Protein AF-A0A382FEP1-F1 (afdb_monomer_lite)

Sequence (118 aa):
MLILAPLVIFLLCAACWGFADSRIVPAGLTVNSPADVLFLSSTSVVFICTLSVVLLGFDAVSRRRLTGELAMDLSQPMPRTDYACSQLIGVWMAAMIPTTIGILGGTFLIHQQMGEWP

Organism: NCBI:txid408172

Foldseek 3Di:
DVPLLVVLLVQLQCLLLQLLDPVNNPPPDDDDDSVSSVVSSVVVLVVSLVVQLVVLVCCLPVVCVVVVVVVVVVVDPDPPVVVVVCSNVVSNCVSVVSSVNSVVSSQVSSCVRPVDGD

Radius of gyration: 18.73 Å; chains: 1; bounding box: 44×22×48 Å

Structure (mmCIF, N/CA/C/O backbone):
data_AF-A0A382FEP1-F1
#
_entry.id   AF-A0A382FEP1-F1
#
loop_
_atom_site.group_PDB
_atom_site.id
_atom_site.type_symbol
_atom_site.label_atom_id
_atom_site.label_alt_id
_atom_site.label_comp_id
_atom_site.label_asym_id
_atom_site.label_entity_id
_atom_site.label_seq_id
_atom_site.pdbx_PDB_ins_code
_atom_site.Cartn_x
_atom_site.Cartn_y
_atom_site.Cartn_z
_atom_site.occupancy
_atom_site.B_iso_or_equiv
_atom_site.auth_seq_id
_atom_site.auth_comp_id
_atom_site.auth_asym_id
_atom_site.auth_atom_id
_atom_site.pdbx_PDB_model_num
ATOM 1 N N . MET A 1 1 ? -11.374 6.509 2.444 1.00 60.09 1 MET A N 1
ATOM 2 C CA . MET A 1 1 ? -10.812 5.259 1.866 1.00 60.09 1 MET A CA 1
ATOM 3 C C . MET A 1 1 ? -10.947 5.172 0.346 1.00 60.09 1 MET A C 1
ATOM 5 O O . MET A 1 1 ? -9.967 4.815 -0.290 1.00 60.09 1 MET A O 1
ATOM 9 N N . LEU A 1 2 ? -12.092 5.557 -0.241 1.00 65.69 2 LEU A N 1
ATOM 10 C CA . LEU A 1 2 ? -12.356 5.488 -1.694 1.00 65.69 2 LEU A CA 1
ATOM 11 C C . LEU A 1 2 ? -11.312 6.204 -2.582 1.00 65.69 2 LEU A C 1
ATOM 13 O O . LEU A 1 2 ? -11.086 5.779 -3.705 1.00 65.69 2 LEU A O 1
ATOM 17 N N . ILE A 1 3 ? -10.651 7.250 -2.069 1.00 80.88 3 ILE A N 1
ATOM 18 C CA . ILE A 1 3 ? -9.656 8.042 -2.820 1.00 80.88 3 ILE A CA 1
ATOM 19 C C . ILE A 1 3 ? -8.213 7.571 -2.566 1.00 80.88 3 ILE A C 1
ATOM 21 O O . ILE A 1 3 ? -7.371 7.670 -3.452 1.00 80.88 3 ILE A O 1
ATOM 25 N N . LEU A 1 4 ? -7.909 7.029 -1.379 1.00 86.31 4 LEU A N 1
ATOM 26 C CA . LEU A 1 4 ? -6.530 6.676 -1.016 1.00 86.31 4 LEU A CA 1
ATOM 27 C C . LEU A 1 4 ? -6.024 5.479 -1.832 1.00 86.31 4 LEU A C 1
ATOM 29 O O . LEU A 1 4 ? -4.919 5.520 -2.352 1.00 86.31 4 LEU A O 1
ATOM 33 N N . ALA A 1 5 ? -6.848 4.440 -1.989 1.00 87.69 5 ALA A N 1
ATOM 34 C CA . ALA A 1 5 ? -6.485 3.244 -2.748 1.00 87.69 5 ALA A CA 1
ATOM 35 C C . ALA A 1 5 ? -6.094 3.535 -4.215 1.00 87.69 5 ALA A C 1
ATOM 37 O O . ALA A 1 5 ? -4.993 3.143 -4.605 1.00 87.69 5 ALA A O 1
ATOM 38 N N . PRO A 1 6 ? -6.908 4.246 -5.028 1.00 91.31 6 PRO A N 1
ATOM 39 C CA . PRO A 1 6 ? -6.517 4.571 -6.399 1.00 91.31 6 PRO A CA 1
ATOM 40 C C . PRO A 1 6 ? -5.311 5.514 -6.455 1.00 91.31 6 PRO A C 1
ATOM 42 O O . PRO A 1 6 ? -4.501 5.395 -7.368 1.00 91.31 6 PRO A O 1
ATOM 45 N N . LEU A 1 7 ? -5.147 6.407 -5.472 1.00 92.00 7 LEU A N 1
ATOM 46 C CA . LEU A 1 7 ? -3.990 7.298 -5.400 1.00 92.00 7 LEU A CA 1
ATOM 47 C C . LEU A 1 7 ? -2.692 6.532 -5.121 1.00 92.00 7 LEU A C 1
ATOM 49 O O . LEU A 1 7 ? -1.693 6.790 -5.783 1.00 92.00 7 LEU A O 1
ATOM 53 N N . VAL A 1 8 ? -2.709 5.567 -4.196 1.00 92.38 8 VAL A N 1
ATOM 54 C CA . VAL A 1 8 ? -1.557 4.693 -3.915 1.00 92.38 8 VAL A CA 1
ATOM 55 C C . VAL A 1 8 ? -1.170 3.914 -5.166 1.00 92.38 8 VAL A C 1
ATOM 57 O O . VAL A 1 8 ? -0.011 3.947 -5.566 1.00 92.38 8 VAL A O 1
ATOM 60 N N . ILE A 1 9 ? -2.140 3.272 -5.822 1.00 93.50 9 ILE A N 1
ATOM 61 C CA . ILE A 1 9 ? -1.891 2.505 -7.050 1.00 93.50 9 ILE A CA 1
ATOM 62 C C . ILE A 1 9 ? -1.289 3.410 -8.128 1.00 93.50 9 ILE A C 1
ATOM 64 O O . ILE A 1 9 ? -0.256 3.077 -8.703 1.00 93.50 9 ILE A O 1
ATOM 68 N N . PHE A 1 10 ? -1.897 4.574 -8.369 1.00 93.88 10 PHE A N 1
ATOM 69 C CA . PHE A 1 10 ? -1.412 5.530 -9.358 1.00 93.88 10 PHE A CA 1
ATOM 70 C C . PHE A 1 10 ? 0.025 5.974 -9.072 1.00 93.88 10 PHE A C 1
ATOM 72 O O . PHE A 1 10 ? 0.857 5.958 -9.974 1.00 93.88 10 PHE A O 1
ATOM 79 N N . LEU A 1 11 ? 0.333 6.337 -7.825 1.00 93.06 11 LEU A N 1
ATOM 80 C CA . LEU A 1 11 ? 1.636 6.891 -7.467 1.00 93.06 11 LEU A CA 1
ATOM 81 C C . LEU A 1 11 ? 2.745 5.830 -7.524 1.00 93.06 11 LEU A C 1
ATOM 83 O O . LEU A 1 11 ? 3.855 6.136 -7.953 1.00 93.06 11 LEU A O 1
ATOM 87 N N . LEU A 1 12 ? 2.432 4.578 -7.175 1.00 93.38 12 LEU A N 1
ATOM 88 C CA . LEU A 1 12 ? 3.355 3.449 -7.323 1.00 93.38 12 LEU A CA 1
ATOM 89 C C . LEU A 1 12 ? 3.624 3.116 -8.791 1.00 93.38 12 LEU A C 1
ATOM 91 O O . LEU A 1 12 ? 4.783 2.989 -9.185 1.00 93.38 12 LEU A O 1
ATOM 95 N N . CYS A 1 13 ? 2.577 3.039 -9.613 1.00 92.94 13 CYS A N 1
ATOM 96 C CA . CYS A 1 13 ? 2.720 2.815 -11.048 1.00 92.94 13 CYS A CA 1
ATOM 97 C C . CYS A 1 13 ? 3.508 3.948 -11.722 1.00 92.94 13 CYS A C 1
ATOM 99 O O . CYS A 1 13 ? 4.396 3.682 -12.527 1.00 92.94 13 CYS A O 1
ATOM 101 N N . ALA A 1 14 ? 3.226 5.203 -11.362 1.00 90.94 14 ALA A N 1
ATOM 102 C CA . ALA A 1 14 ? 3.932 6.367 -11.885 1.00 90.94 14 ALA A CA 1
ATOM 103 C C . ALA A 1 14 ? 5.415 6.376 -11.485 1.00 90.94 14 ALA A C 1
ATOM 105 O O . ALA A 1 14 ? 6.260 6.695 -12.318 1.00 90.94 14 ALA A O 1
ATOM 106 N N . ALA A 1 15 ? 5.743 5.989 -10.247 1.00 90.06 15 ALA A N 1
ATOM 107 C CA . ALA A 1 15 ? 7.130 5.856 -9.805 1.00 90.06 15 ALA A CA 1
ATOM 108 C C . ALA A 1 15 ? 7.875 4.776 -10.607 1.00 90.06 15 ALA A C 1
ATOM 110 O O . ALA A 1 15 ? 8.943 5.048 -11.148 1.00 90.06 15 ALA A O 1
ATOM 111 N N . CYS A 1 16 ? 7.282 3.587 -10.755 1.00 90.06 16 CYS A N 1
ATOM 112 C CA . CYS A 1 16 ? 7.891 2.484 -11.505 1.00 90.06 16 CYS A CA 1
ATOM 113 C C . CYS A 1 16 ? 8.103 2.844 -12.985 1.00 90.06 16 CYS A C 1
ATOM 115 O O . CYS A 1 16 ? 9.176 2.605 -13.529 1.00 90.06 16 CYS A O 1
ATOM 117 N N . TRP A 1 17 ? 7.108 3.475 -13.619 1.00 88.44 17 TRP A N 1
ATOM 118 C CA . TRP A 1 17 ? 7.220 3.960 -14.998 1.00 88.44 17 TRP A CA 1
ATOM 119 C C . TRP A 1 17 ? 8.279 5.058 -15.144 1.00 88.44 17 TRP A C 1
ATOM 121 O O . TRP A 1 17 ? 9.047 5.060 -16.101 1.00 88.44 17 TRP A O 1
ATOM 131 N N . GLY A 1 18 ? 8.324 6.009 -14.206 1.00 88.00 18 GLY A N 1
ATOM 132 C CA . GLY A 1 18 ? 9.261 7.132 -14.254 1.00 88.00 18 GLY A CA 1
ATOM 133 C C . GLY A 1 18 ? 10.720 6.705 -14.102 1.00 88.00 18 GLY A C 1
ATOM 134 O O . GLY A 1 18 ? 11.589 7.288 -14.742 1.00 88.00 18 GLY A O 1
ATOM 135 N N . PHE A 1 19 ? 10.990 5.681 -13.289 1.00 86.50 19 PHE A N 1
ATOM 136 C CA . PHE A 1 19 ? 12.341 5.151 -13.100 1.00 86.50 19 PHE A CA 1
ATOM 137 C C . PHE A 1 19 ? 12.788 4.176 -14.192 1.00 86.50 19 PHE A C 1
ATOM 139 O O . PHE A 1 19 ? 13.991 4.021 -14.392 1.00 86.50 19 PHE A O 1
ATOM 146 N N . ALA A 1 20 ? 11.858 3.535 -14.900 1.00 85.19 20 ALA A N 1
ATOM 147 C CA . ALA A 1 20 ? 12.193 2.694 -16.046 1.00 85.19 20 ALA A CA 1
ATOM 148 C C . ALA A 1 20 ? 12.445 3.510 -17.338 1.00 85.19 20 ALA A C 1
ATOM 150 O O . ALA A 1 20 ? 13.177 3.047 -18.215 1.00 85.19 20 ALA A O 1
ATOM 151 N N . ASP A 1 21 ? 11.929 4.742 -17.448 1.00 83.12 21 ASP A N 1
ATOM 152 C CA . ASP A 1 21 ? 12.143 5.598 -18.623 1.00 83.12 21 ASP A CA 1
ATOM 153 C C . ASP A 1 21 ? 13.474 6.372 -18.551 1.00 83.12 21 ASP A C 1
ATOM 155 O O . ASP A 1 21 ? 13.625 7.346 -17.808 1.00 83.12 21 ASP A O 1
ATOM 159 N N . SER A 1 22 ? 14.429 6.002 -19.410 1.00 73.25 22 SER A N 1
ATOM 160 C CA . SER A 1 22 ? 15.762 6.619 -19.506 1.00 73.25 22 SER A CA 1
ATOM 161 C C . SER A 1 22 ? 15.763 8.116 -19.847 1.00 73.25 22 SER A C 1
ATOM 163 O O . SER A 1 22 ? 16.784 8.779 -19.674 1.00 73.25 22 SER A O 1
ATOM 165 N N . ARG A 1 23 ? 14.638 8.675 -20.310 1.00 75.88 23 ARG A N 1
ATOM 166 C CA . ARG A 1 23 ? 14.487 10.114 -20.589 1.00 75.88 23 ARG A CA 1
ATOM 167 C C . ARG A 1 23 ? 14.177 10.937 -19.340 1.00 75.88 23 ARG A C 1
ATOM 169 O O . ARG A 1 23 ? 14.417 12.142 -19.338 1.00 75.88 23 ARG A O 1
ATOM 176 N N . ILE A 1 24 ? 13.584 10.305 -18.328 1.00 76.19 24 ILE A N 1
ATOM 177 C CA . ILE A 1 24 ? 13.016 10.959 -17.140 1.00 76.19 24 ILE A CA 1
ATOM 178 C C . ILE A 1 24 ? 13.893 10.708 -15.907 1.00 76.19 24 ILE A C 1
ATOM 180 O O . ILE A 1 24 ? 13.869 11.506 -14.966 1.00 76.19 24 ILE A O 1
ATOM 184 N N . VAL A 1 25 ? 14.695 9.636 -15.919 1.00 72.94 25 VAL A N 1
ATOM 185 C CA . VAL A 1 25 ? 15.635 9.315 -14.839 1.00 72.94 25 VAL A CA 1
ATOM 186 C C . VAL A 1 25 ? 16.541 10.526 -14.531 1.00 72.94 25 VAL A C 1
ATOM 188 O O . VAL A 1 25 ? 17.183 11.064 -15.437 1.00 72.94 25 VAL A O 1
ATOM 191 N N . PRO A 1 26 ? 16.615 10.973 -13.260 1.00 71.56 26 PRO A N 1
ATOM 192 C CA . PRO A 1 26 ? 17.452 12.099 -12.861 1.00 71.56 26 PRO A CA 1
ATOM 193 C C . PRO A 1 26 ? 18.925 11.909 -13.243 1.00 71.56 26 PRO A C 1
ATOM 195 O O . PRO A 1 26 ? 19.498 10.834 -13.051 1.00 71.56 26 PRO A O 1
ATOM 198 N N . ALA A 1 27 ? 19.557 12.981 -13.730 1.00 58.62 27 ALA A N 1
ATOM 199 C CA . ALA A 1 27 ? 20.967 12.978 -14.109 1.00 58.62 27 ALA A CA 1
ATOM 200 C C . ALA A 1 27 ? 21.851 12.540 -12.924 1.00 58.62 27 ALA A C 1
ATOM 202 O O . ALA A 1 27 ? 21.926 13.232 -11.910 1.00 58.62 27 ALA A O 1
ATOM 203 N N . GLY A 1 28 ? 22.505 11.382 -13.058 1.00 66.50 28 GLY A N 1
ATOM 204 C CA . GLY A 1 28 ? 23.373 10.788 -12.031 1.00 66.50 28 GLY A CA 1
ATOM 205 C C . GLY A 1 28 ? 22.964 9.385 -11.573 1.00 66.50 28 GLY A C 1
ATOM 206 O O . GLY A 1 28 ? 23.766 8.713 -10.930 1.00 66.50 28 GLY A O 1
ATOM 207 N N . LEU A 1 29 ? 21.764 8.916 -11.928 1.00 71.31 29 LEU A N 1
ATOM 208 C CA . LEU A 1 29 ? 21.335 7.535 -11.696 1.00 71.31 29 LEU A CA 1
ATOM 209 C C . LEU A 1 29 ? 21.549 6.703 -12.964 1.00 71.31 29 LEU A C 1
ATOM 211 O O . LEU A 1 29 ? 21.020 7.029 -14.024 1.00 71.31 29 LEU A O 1
ATOM 215 N N . THR A 1 30 ? 22.332 5.630 -12.861 1.00 70.56 30 THR A N 1
ATOM 216 C CA . THR A 1 30 ? 22.495 4.649 -13.937 1.00 70.56 30 THR A CA 1
ATOM 217 C C . THR A 1 30 ? 21.538 3.492 -13.698 1.00 70.56 30 THR A C 1
ATOM 219 O O . THR A 1 30 ? 21.685 2.726 -12.751 1.00 70.56 30 THR A O 1
ATOM 222 N N . VAL A 1 31 ? 20.530 3.384 -14.557 1.00 79.75 31 VAL A N 1
ATOM 223 C CA . VAL A 1 31 ? 19.553 2.297 -14.527 1.00 79.75 31 VAL A CA 1
ATOM 224 C C . VAL A 1 31 ? 19.884 1.375 -15.692 1.00 79.75 31 VAL A C 1
ATOM 226 O O . VAL A 1 31 ? 19.633 1.726 -16.843 1.00 79.75 31 VAL A O 1
ATOM 229 N N . ASN A 1 32 ? 20.515 0.236 -15.400 1.00 77.81 32 ASN A N 1
ATOM 230 C CA . ASN A 1 32 ? 20.963 -0.707 -16.430 1.00 77.81 32 ASN A CA 1
ATOM 231 C C . ASN A 1 32 ? 20.136 -1.993 -16.433 1.00 77.81 32 ASN A C 1
ATOM 233 O O . ASN A 1 32 ? 20.116 -2.694 -17.440 1.00 77.81 32 ASN A O 1
ATOM 237 N N . SER A 1 33 ? 19.472 -2.303 -15.317 1.00 85.88 33 SER A N 1
ATOM 238 C CA . SER A 1 33 ? 18.666 -3.508 -15.160 1.00 85.88 33 SER A CA 1
ATOM 239 C C . SER A 1 33 ? 17.284 -3.215 -14.555 1.00 85.88 33 SER A C 1
ATOM 241 O O . SER A 1 33 ? 17.132 -2.258 -13.787 1.00 85.88 33 SER A O 1
ATOM 243 N N . PRO A 1 34 ? 16.275 -4.067 -14.821 1.00 86.56 34 PRO A N 1
ATOM 244 C CA . PRO A 1 34 ? 14.972 -3.997 -14.153 1.00 86.56 34 PRO A CA 1
ATOM 245 C C . PRO A 1 34 ? 15.063 -4.071 -12.618 1.00 86.56 34 PRO A C 1
ATOM 247 O O . PRO A 1 34 ? 14.253 -3.467 -11.911 1.00 86.56 34 PRO A O 1
ATOM 250 N N . ALA A 1 35 ? 16.076 -4.765 -12.090 1.00 87.62 35 ALA A N 1
ATOM 251 C CA . ALA A 1 35 ? 16.336 -4.857 -10.655 1.00 87.62 35 ALA A CA 1
ATOM 252 C C . ALA A 1 35 ? 16.751 -3.504 -10.045 1.00 87.62 35 ALA A C 1
ATOM 254 O O . ALA A 1 35 ? 16.324 -3.176 -8.935 1.00 87.62 35 ALA A O 1
ATOM 255 N N . ASP A 1 36 ? 17.510 -2.684 -10.780 1.00 87.44 36 ASP A N 1
ATOM 256 C CA . A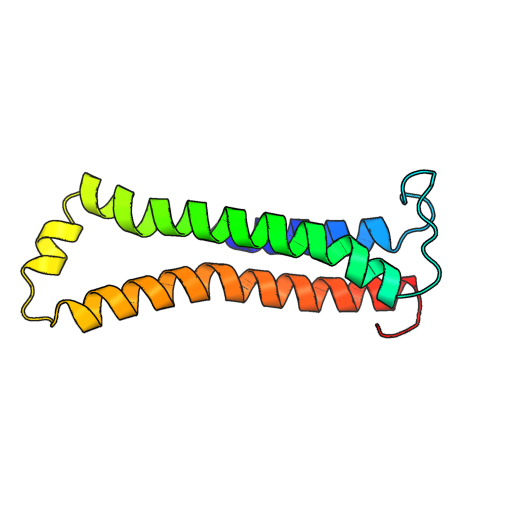SP A 1 36 ? 17.874 -1.329 -10.344 1.00 87.44 36 ASP A CA 1
ATOM 257 C C . ASP A 1 36 ? 16.626 -0.441 -10.225 1.00 87.44 36 ASP A C 1
ATOM 259 O O . ASP A 1 36 ? 16.484 0.330 -9.271 1.00 87.44 36 ASP A O 1
ATOM 263 N N . VAL A 1 37 ? 15.676 -0.595 -11.158 1.00 88.81 37 VAL A N 1
ATOM 264 C CA . VAL A 1 37 ? 14.391 0.118 -11.120 1.00 88.81 37 VAL A CA 1
ATOM 265 C C . VAL A 1 37 ? 13.569 -0.294 -9.910 1.00 88.81 37 VAL A C 1
ATOM 267 O O . VAL A 1 37 ? 13.015 0.571 -9.227 1.00 88.81 37 VAL A O 1
ATOM 270 N N . LEU A 1 38 ? 13.488 -1.596 -9.617 1.00 89.50 38 LEU A N 1
ATOM 271 C CA . LEU A 1 38 ? 12.802 -2.089 -8.423 1.00 89.50 38 LEU A CA 1
ATOM 272 C C . LEU A 1 38 ? 13.426 -1.535 -7.148 1.00 89.50 38 LEU A C 1
ATOM 274 O O . LEU A 1 38 ? 12.704 -1.095 -6.252 1.00 89.50 38 LEU A O 1
ATOM 278 N N . PHE A 1 39 ? 14.756 -1.534 -7.069 1.00 89.88 39 PHE A N 1
ATOM 279 C CA . PHE A 1 39 ? 15.468 -1.009 -5.915 1.00 89.88 39 PHE A CA 1
ATOM 280 C C . PHE A 1 39 ? 15.154 0.473 -5.695 1.00 89.88 39 PHE A C 1
ATOM 282 O O . PHE A 1 39 ? 14.783 0.872 -4.590 1.00 89.88 39 PHE A O 1
ATOM 289 N N . LEU A 1 40 ? 15.208 1.284 -6.750 1.00 89.56 40 LEU A N 1
ATOM 290 C CA . LEU A 1 40 ? 14.910 2.710 -6.662 1.00 89.56 40 LEU A CA 1
ATOM 291 C C . LEU A 1 40 ? 13.433 2.965 -6.313 1.00 89.56 40 LEU A C 1
ATOM 293 O O . LEU A 1 40 ? 13.122 3.747 -5.409 1.00 89.56 40 LEU A O 1
ATOM 297 N N . SER A 1 41 ? 12.528 2.218 -6.948 1.00 90.88 41 SER A N 1
ATOM 298 C CA . SER A 1 41 ? 11.083 2.275 -6.697 1.00 90.88 41 SER A CA 1
ATOM 299 C C . SER A 1 41 ? 10.709 1.812 -5.284 1.00 90.88 41 SER A C 1
ATOM 301 O O . SER A 1 41 ? 9.714 2.285 -4.732 1.00 90.88 41 SER A O 1
ATOM 303 N N . SER A 1 42 ? 11.506 0.938 -4.655 1.00 92.00 42 SER A N 1
ATOM 304 C CA . SER A 1 42 ? 11.254 0.443 -3.294 1.00 92.00 42 SER A CA 1
ATOM 305 C C . SER A 1 42 ? 11.193 1.571 -2.260 1.00 92.00 42 SER A C 1
ATOM 307 O O . SER A 1 42 ? 10.377 1.523 -1.339 1.00 92.00 42 SER A O 1
ATOM 309 N N . THR A 1 43 ? 11.972 2.638 -2.457 1.00 91.62 43 THR A N 1
ATOM 310 C CA . THR A 1 43 ? 11.947 3.818 -1.583 1.00 91.62 43 THR A CA 1
ATOM 311 C C . THR A 1 43 ? 10.580 4.498 -1.636 1.00 91.62 43 THR A C 1
ATOM 313 O O . THR A 1 43 ? 9.986 4.794 -0.597 1.00 91.62 43 THR A O 1
ATOM 316 N N . SER A 1 44 ? 10.038 4.688 -2.842 1.00 91.69 44 SER A N 1
ATOM 317 C CA . SER A 1 44 ? 8.693 5.232 -3.042 1.00 91.69 44 SER A CA 1
ATOM 318 C C . SER A 1 44 ? 7.631 4.309 -2.447 1.00 91.69 44 SER A C 1
ATOM 320 O O . SER A 1 44 ? 6.751 4.785 -1.732 1.00 91.69 44 SER A O 1
ATOM 322 N N . VAL A 1 45 ? 7.742 2.994 -2.668 1.00 93.50 45 VAL A N 1
ATOM 323 C CA . VAL A 1 45 ? 6.826 1.986 -2.108 1.00 93.50 45 VAL A CA 1
ATOM 324 C C . VAL A 1 45 ? 6.760 2.084 -0.586 1.00 93.50 45 VAL A C 1
ATOM 326 O O . VAL A 1 45 ? 5.670 2.205 -0.025 1.00 93.50 45 VAL A O 1
ATOM 329 N N . VAL A 1 46 ? 7.911 2.081 0.089 1.00 94.06 46 VAL A N 1
ATOM 330 C CA . VAL A 1 46 ? 7.985 2.170 1.553 1.00 94.06 46 VAL A CA 1
ATOM 331 C C . VAL A 1 46 ? 7.417 3.499 2.043 1.00 94.06 46 VAL A C 1
ATOM 333 O O . VAL A 1 46 ? 6.612 3.511 2.975 1.00 94.06 46 VAL A O 1
ATOM 336 N N . PHE A 1 47 ? 7.770 4.615 1.404 1.00 93.56 47 PHE A N 1
ATOM 337 C CA . PHE A 1 47 ? 7.266 5.935 1.783 1.00 93.56 47 PHE A CA 1
ATOM 338 C C . PHE A 1 47 ? 5.735 6.027 1.677 1.00 93.56 47 PHE A C 1
ATOM 340 O O . PHE A 1 47 ? 5.060 6.430 2.622 1.00 93.56 47 PHE A O 1
ATOM 347 N N . ILE A 1 48 ? 5.164 5.598 0.552 1.00 93.69 48 ILE A N 1
ATOM 348 C CA . ILE A 1 48 ? 3.719 5.681 0.303 1.00 93.69 48 ILE A CA 1
ATOM 349 C C . ILE A 1 48 ? 2.957 4.722 1.215 1.00 93.69 48 ILE A C 1
ATOM 351 O O . ILE A 1 48 ? 1.920 5.092 1.770 1.00 93.69 48 ILE A O 1
ATOM 355 N N . CYS A 1 49 ? 3.467 3.502 1.396 1.00 92.06 49 CYS A N 1
ATOM 356 C CA . CYS A 1 49 ? 2.848 2.501 2.258 1.00 92.06 49 CYS A CA 1
ATOM 357 C C . CYS A 1 49 ? 2.837 2.959 3.722 1.00 92.06 49 CYS A C 1
ATOM 359 O O . CYS A 1 49 ? 1.787 2.952 4.364 1.00 92.06 49 CYS A O 1
ATOM 361 N N . THR A 1 50 ? 3.972 3.441 4.239 1.00 93.19 50 THR A N 1
ATOM 362 C CA . THR A 1 50 ? 4.063 3.930 5.625 1.00 93.19 50 THR A CA 1
ATOM 363 C C . THR A 1 50 ? 3.142 5.123 5.865 1.00 93.19 50 THR A C 1
ATOM 365 O O . THR A 1 50 ? 2.384 5.124 6.836 1.00 93.19 50 THR A O 1
ATOM 368 N N . LEU A 1 51 ? 3.118 6.093 4.948 1.00 92.19 51 LEU A N 1
ATOM 369 C CA . LEU A 1 51 ? 2.222 7.245 5.031 1.00 92.19 51 LEU A CA 1
ATOM 370 C C . LEU A 1 51 ? 0.744 6.821 4.969 1.00 92.19 51 LEU A C 1
ATOM 372 O O . LEU A 1 51 ? -0.075 7.318 5.743 1.00 92.19 51 LEU A O 1
ATOM 376 N N . SER A 1 52 ? 0.406 5.847 4.120 1.00 91.19 52 SER A N 1
ATOM 377 C CA . SER A 1 52 ? -0.950 5.292 4.021 1.00 91.19 52 SER A CA 1
ATOM 378 C C . SER A 1 52 ? -1.398 4.629 5.322 1.00 91.19 52 SER A C 1
ATOM 380 O O . SER A 1 52 ? -2.497 4.911 5.795 1.00 91.19 52 SER A O 1
ATOM 382 N N . VAL A 1 53 ? -0.553 3.796 5.940 1.00 91.75 53 VAL A N 1
ATOM 383 C CA . VAL A 1 53 ? -0.863 3.140 7.223 1.00 91.75 53 VAL A CA 1
ATOM 384 C C . VAL A 1 53 ? -1.086 4.171 8.328 1.00 91.75 53 VAL A C 1
ATOM 386 O O . VAL A 1 53 ? -2.034 4.034 9.098 1.00 91.75 53 VAL A O 1
ATOM 389 N N . VAL A 1 54 ? -0.264 5.222 8.394 1.00 91.81 54 VAL A N 1
ATOM 390 C CA . VAL A 1 54 ? -0.405 6.281 9.407 1.00 91.81 54 VAL A CA 1
ATOM 391 C C . VAL A 1 54 ? -1.721 7.041 9.235 1.00 91.81 54 VAL A C 1
ATOM 393 O O . VAL A 1 54 ? -2.458 7.214 10.207 1.00 91.81 54 VAL A O 1
ATOM 396 N N . LEU A 1 55 ? -2.058 7.453 8.009 1.00 91.12 55 LEU A N 1
ATOM 397 C CA . LEU A 1 55 ? -3.303 8.175 7.736 1.00 91.12 55 LEU A CA 1
ATOM 398 C C . LEU A 1 55 ? -4.541 7.309 7.993 1.00 91.12 55 LEU A C 1
ATOM 400 O O . LEU A 1 55 ? -5.500 7.771 8.611 1.00 91.12 55 LEU A O 1
ATOM 404 N N . LEU A 1 56 ? -4.518 6.049 7.550 1.00 91.50 56 LEU A N 1
ATOM 405 C CA . LEU A 1 56 ? -5.619 5.113 7.768 1.00 91.50 56 LEU A CA 1
ATOM 406 C C . LEU A 1 56 ? -5.772 4.740 9.241 1.00 91.50 56 LEU A C 1
ATOM 408 O O . LEU A 1 56 ? -6.896 4.666 9.730 1.00 91.50 56 LEU A O 1
ATOM 412 N N . GLY A 1 57 ? -4.666 4.537 9.956 1.00 89.75 57 GLY A N 1
ATOM 413 C CA . GLY A 1 57 ? -4.681 4.269 11.390 1.00 89.75 57 GLY A CA 1
ATOM 414 C C . GLY A 1 57 ? -5.249 5.446 12.179 1.00 89.75 57 GLY A C 1
ATOM 415 O O . GLY A 1 57 ? -6.095 5.253 13.054 1.00 89.75 57 GLY A O 1
ATOM 416 N N . PHE A 1 58 ? -4.852 6.671 11.821 1.00 88.88 58 PHE A N 1
ATOM 417 C CA . PHE A 1 58 ? -5.414 7.879 12.414 1.00 88.88 58 PHE A CA 1
ATOM 418 C C . PHE A 1 58 ? -6.920 7.993 12.148 1.00 88.88 58 PHE A C 1
ATOM 420 O O . PHE A 1 58 ? -7.676 8.198 13.092 1.00 88.88 58 PHE A O 1
ATOM 427 N N . ASP A 1 59 ? -7.381 7.816 10.907 1.00 88.25 59 ASP A N 1
ATOM 428 C CA . ASP A 1 59 ? -8.813 7.899 10.580 1.00 88.25 59 ASP A CA 1
ATOM 429 C C . ASP A 1 59 ? -9.621 6.791 11.279 1.00 88.25 59 ASP A C 1
ATOM 431 O O . ASP A 1 59 ? -10.671 7.052 11.864 1.00 88.25 59 ASP A O 1
ATOM 435 N N . ALA A 1 60 ? -9.101 5.561 11.323 1.00 88.38 60 ALA A N 1
ATOM 436 C CA . ALA A 1 60 ? -9.786 4.428 11.939 1.00 88.38 60 ALA A CA 1
ATOM 437 C C . ALA A 1 60 ? -10.038 4.613 13.445 1.00 88.38 60 ALA A C 1
ATOM 439 O O . ALA A 1 60 ? -11.069 4.163 13.946 1.00 88.38 60 ALA A O 1
ATOM 440 N N . VAL A 1 61 ? -9.118 5.256 14.171 1.00 88.00 61 VAL A N 1
ATOM 441 C CA . VAL A 1 61 ? -9.222 5.440 15.628 1.00 88.00 61 VAL A CA 1
ATOM 442 C C . VAL A 1 61 ? -9.765 6.823 15.984 1.00 88.00 61 VAL A C 1
ATOM 444 O O . VAL A 1 61 ? -10.740 6.934 16.731 1.00 88.00 61 VAL A O 1
ATOM 447 N N . SER A 1 62 ? -9.167 7.889 15.451 1.00 88.81 62 SER A N 1
ATOM 448 C CA . SER A 1 62 ? -9.492 9.265 15.836 1.00 88.81 62 SER A CA 1
ATOM 449 C C . SER A 1 62 ? -10.902 9.655 15.418 1.00 88.81 62 SER A C 1
ATOM 451 O O . SER A 1 62 ? -11.620 10.254 16.216 1.00 88.81 62 SER A O 1
ATOM 453 N N . ARG A 1 63 ? -11.340 9.278 14.209 1.00 88.25 63 ARG A N 1
ATOM 454 C CA . ARG A 1 63 ? -12.687 9.610 13.728 1.00 88.25 63 ARG A CA 1
ATOM 455 C C . ARG A 1 63 ? -13.762 8.952 14.589 1.00 88.25 63 ARG A C 1
ATOM 457 O O . ARG A 1 63 ? -14.647 9.651 15.066 1.00 88.25 63 ARG A O 1
ATOM 464 N N . ARG A 1 64 ? -13.639 7.647 14.859 1.00 87.88 64 ARG A N 1
ATOM 465 C CA . ARG A 1 64 ? -14.590 6.889 15.698 1.00 87.88 64 ARG A CA 1
ATOM 466 C C . ARG A 1 64 ? -14.623 7.368 17.144 1.00 87.88 64 ARG A C 1
ATOM 468 O O . ARG A 1 64 ? -15.663 7.325 17.796 1.00 87.88 64 ARG A O 1
ATOM 475 N N . ARG A 1 65 ? -13.484 7.837 17.662 1.00 89.56 65 ARG A N 1
ATOM 476 C CA . ARG A 1 65 ? -13.423 8.483 18.976 1.00 89.56 65 ARG A CA 1
ATOM 477 C C . ARG A 1 65 ? -14.185 9.809 18.980 1.00 89.56 65 ARG A C 1
ATOM 479 O O . ARG A 1 65 ? -14.899 10.079 19.937 1.00 89.56 65 ARG A O 1
ATOM 486 N N . LEU A 1 66 ? -14.028 10.627 17.937 1.00 90.69 66 LEU A N 1
ATOM 487 C CA . LEU A 1 66 ? -14.691 11.929 17.821 1.00 90.69 66 LEU A CA 1
ATOM 488 C C . LEU A 1 66 ? -16.204 11.806 17.593 1.00 90.69 66 LEU A C 1
ATOM 490 O O . LEU A 1 66 ? -16.953 12.624 18.116 1.00 90.69 66 LEU A O 1
ATOM 494 N N . THR A 1 67 ? -16.658 10.791 16.852 1.00 90.44 67 THR A N 1
ATOM 495 C CA . THR A 1 67 ? -18.090 10.539 16.609 1.00 90.44 67 THR A CA 1
ATOM 496 C C . THR A 1 67 ? -18.783 9.801 17.757 1.00 90.44 67 THR A C 1
ATOM 498 O O . THR A 1 67 ? -20.005 9.693 17.761 1.00 90.44 67 THR A O 1
ATOM 501 N N . GLY A 1 68 ? -18.028 9.295 18.738 1.00 89.00 68 GLY A N 1
ATOM 502 C CA . GLY A 1 68 ? -18.553 8.507 19.857 1.00 89.00 68 GLY A CA 1
ATOM 503 C C . GLY A 1 68 ? -18.843 7.039 19.517 1.00 89.00 68 GLY A C 1
ATOM 504 O O . GLY A 1 68 ? -19.125 6.262 20.427 1.00 89.00 68 GLY A O 1
ATOM 505 N N . GLU A 1 69 ? -18.698 6.632 18.251 1.00 89.62 69 GLU A N 1
ATOM 506 C CA . GLU A 1 69 ? -18.861 5.242 17.791 1.00 89.62 69 GLU A CA 1
ATOM 507 C C . GLU A 1 69 ? -17.980 4.274 18.586 1.00 89.62 69 GLU A C 1
ATOM 509 O O . GLU A 1 69 ? -18.438 3.212 18.991 1.00 89.62 69 GLU A O 1
ATOM 514 N N . LEU A 1 70 ? -16.749 4.679 18.914 1.00 87.62 70 LEU A N 1
ATOM 515 C CA . LEU A 1 70 ? -15.823 3.841 19.678 1.00 87.62 70 LEU A CA 1
ATOM 516 C C . LEU A 1 70 ? -16.357 3.487 21.078 1.00 87.62 70 LEU A C 1
ATOM 518 O O . LEU A 1 70 ? -16.120 2.388 21.571 1.00 87.62 70 LEU A O 1
ATOM 522 N N . ALA A 1 71 ? -17.075 4.404 21.733 1.00 88.31 71 ALA A N 1
ATOM 523 C CA . ALA A 1 71 ? -17.667 4.135 23.045 1.00 88.31 71 ALA A CA 1
ATOM 524 C C . ALA A 1 71 ? -18.839 3.148 22.944 1.00 88.31 71 ALA A C 1
ATOM 526 O O . ALA A 1 71 ? -19.060 2.358 23.862 1.00 88.31 71 ALA A O 1
ATOM 527 N N . MET A 1 72 ? -19.563 3.180 21.823 1.00 88.56 72 MET A N 1
ATOM 528 C CA . MET A 1 72 ? -20.646 2.247 21.531 1.00 88.56 72 MET A CA 1
ATOM 529 C C . MET A 1 72 ? -20.110 0.861 21.150 1.00 88.56 72 MET A C 1
ATOM 531 O O . MET A 1 72 ? -20.648 -0.138 21.606 1.00 88.56 72 MET A O 1
ATOM 535 N N . ASP A 1 73 ? -19.021 0.784 20.385 1.00 86.81 73 ASP A N 1
ATOM 536 C CA . ASP A 1 73 ? -18.369 -0.485 20.037 1.00 86.81 73 ASP A CA 1
ATOM 537 C C . ASP A 1 73 ? -17.792 -1.182 21.283 1.00 86.81 73 ASP A C 1
ATOM 539 O O . ASP A 1 73 ? -17.924 -2.393 21.447 1.00 86.81 73 ASP A O 1
ATOM 543 N N . LEU A 1 74 ? -17.214 -0.418 22.216 1.00 87.19 74 LEU A N 1
ATOM 544 C CA . LEU A 1 74 ? -16.633 -0.952 23.456 1.00 87.19 74 LEU A CA 1
ATOM 545 C C . LEU A 1 74 ? -17.662 -1.375 24.516 1.00 87.19 74 LEU A C 1
ATOM 547 O O . LEU A 1 74 ? -17.278 -2.026 25.490 1.00 87.19 74 LEU A O 1
ATOM 551 N N . SER A 1 75 ? -18.934 -0.993 24.371 1.00 89.44 75 SER A N 1
ATOM 552 C CA . SER A 1 75 ? -20.012 -1.428 25.270 1.00 89.44 75 SER A CA 1
ATOM 553 C C . SER A 1 75 ? -20.668 -2.737 24.823 1.00 89.44 75 SER A C 1
ATOM 555 O O . SER A 1 75 ? -21.417 -3.342 25.592 1.00 89.44 75 SER A O 1
ATOM 557 N N . GLN A 1 76 ? -20.365 -3.200 23.606 1.00 90.19 76 GLN A N 1
ATOM 558 C CA . GLN A 1 76 ? -20.831 -4.485 23.099 1.00 90.19 76 GLN A CA 1
ATOM 559 C C . GLN A 1 76 ? -20.168 -5.642 23.869 1.00 90.19 76 GLN A C 1
ATOM 561 O O . GLN A 1 76 ? -19.030 -5.508 24.329 1.00 90.19 76 GLN A O 1
ATOM 566 N N . PRO A 1 77 ? -20.834 -6.807 23.994 1.00 90.94 77 PRO A N 1
ATOM 567 C CA . PRO A 1 77 ? -20.288 -7.992 24.656 1.00 90.94 77 PRO A CA 1
ATOM 568 C C . PRO A 1 77 ? -19.256 -8.709 23.763 1.00 90.94 77 PRO A C 1
ATOM 570 O O . PRO A 1 77 ? -19.352 -9.908 23.516 1.00 90.94 77 PRO A O 1
ATOM 573 N N . MET A 1 78 ? -18.276 -7.964 23.249 1.00 90.50 78 MET A N 1
ATOM 574 C CA . MET A 1 78 ? -17.166 -8.458 22.442 1.00 90.50 78 MET A CA 1
ATOM 575 C C . MET A 1 78 ? -15.871 -8.399 23.267 1.00 90.50 78 MET A C 1
ATOM 577 O O . MET A 1 78 ? -15.601 -7.384 23.918 1.00 90.50 78 MET A O 1
ATOM 581 N N . PRO A 1 79 ? -15.028 -9.446 23.246 1.00 92.56 79 PRO A N 1
ATOM 582 C CA . PRO A 1 79 ? -13.703 -9.378 23.846 1.00 92.56 79 PRO A CA 1
ATOM 583 C C . PRO A 1 79 ? -12.878 -8.234 23.243 1.00 92.56 79 PRO A C 1
ATOM 585 O O . PRO A 1 79 ? -12.783 -8.078 22.025 1.00 92.56 79 PRO A O 1
ATOM 588 N N . ARG A 1 80 ? -12.229 -7.434 24.098 1.00 89.44 80 ARG A N 1
ATOM 589 C CA . ARG A 1 80 ? -11.430 -6.271 23.658 1.00 89.44 80 ARG A CA 1
ATOM 590 C C . ARG A 1 80 ? -10.257 -6.658 22.755 1.00 89.44 80 ARG A C 1
ATOM 592 O O . ARG A 1 80 ? -9.859 -5.867 21.905 1.00 89.44 80 ARG A O 1
ATOM 599 N N . THR A 1 81 ? -9.708 -7.855 22.949 1.00 92.31 81 THR A N 1
ATOM 600 C CA . THR A 1 81 ? -8.639 -8.423 22.118 1.00 92.31 81 THR A CA 1
ATOM 601 C C . THR A 1 81 ? -9.095 -8.612 20.682 1.00 92.31 81 THR A C 1
ATOM 603 O O . THR A 1 81 ? -8.388 -8.219 19.758 1.00 92.31 81 THR A O 1
ATOM 606 N N . ASP A 1 82 ? -10.298 -9.147 20.501 1.00 92.31 82 ASP A N 1
ATOM 607 C CA . ASP A 1 82 ? -10.844 -9.483 19.191 1.00 92.31 82 ASP A CA 1
ATOM 608 C C . ASP A 1 82 ? -11.205 -8.201 18.442 1.00 92.31 82 ASP A C 1
ATOM 610 O O . ASP A 1 82 ? -10.880 -8.053 17.263 1.00 92.31 82 ASP A O 1
ATOM 614 N N . TYR A 1 83 ? -11.776 -7.222 19.154 1.00 90.88 83 TYR A N 1
ATOM 615 C CA . TYR A 1 83 ? -12.025 -5.888 18.615 1.00 90.88 83 TYR A CA 1
ATOM 616 C C . TYR A 1 83 ? -10.722 -5.227 18.141 1.00 90.88 83 TYR A C 1
ATOM 618 O O . TYR A 1 83 ? -10.609 -4.838 16.977 1.00 90.88 83 TYR A O 1
ATOM 626 N N . ALA A 1 84 ? -9.700 -5.172 19.002 1.00 90.31 84 ALA A N 1
ATOM 627 C CA . ALA A 1 84 ? -8.412 -4.570 18.662 1.00 90.31 84 ALA A CA 1
ATOM 628 C C . ALA A 1 84 ? -7.727 -5.282 17.483 1.00 90.31 84 ALA A C 1
ATOM 630 O O . ALA A 1 84 ? -7.198 -4.625 16.586 1.00 90.31 84 ALA A O 1
ATOM 631 N N . CYS A 1 85 ? -7.772 -6.617 17.453 1.00 93.62 85 CYS A N 1
ATOM 632 C CA . CYS A 1 85 ? -7.202 -7.414 16.373 1.00 93.62 85 CYS A CA 1
ATOM 633 C C . CYS A 1 85 ? -7.926 -7.153 15.045 1.00 93.62 85 CYS A C 1
ATOM 635 O O . CYS A 1 85 ? -7.275 -6.903 14.031 1.00 93.62 85 CYS A O 1
ATOM 637 N N . SER A 1 86 ? -9.263 -7.118 15.057 1.00 91.69 86 SER A N 1
ATOM 638 C CA . SER A 1 86 ? -10.064 -6.826 13.863 1.00 91.69 86 SER A CA 1
ATOM 639 C C . SER A 1 86 ? -9.743 -5.448 13.278 1.00 91.69 86 SER A C 1
ATOM 641 O O . SER A 1 86 ? -9.611 -5.300 12.063 1.00 91.69 86 SER A O 1
ATOM 643 N N . GLN A 1 87 ? -9.533 -4.450 14.140 1.00 91.06 87 GLN A N 1
ATOM 644 C CA . GLN A 1 87 ? -9.215 -3.094 13.714 1.00 91.06 87 GLN A CA 1
ATOM 645 C C . GLN A 1 87 ? -7.787 -2.992 13.167 1.00 91.06 87 GLN A C 1
ATOM 647 O O . GLN A 1 87 ? -7.574 -2.358 12.134 1.00 91.06 87 GLN A O 1
ATOM 652 N N . LEU A 1 88 ? -6.823 -3.668 13.801 1.00 91.94 88 LEU A N 1
ATOM 653 C CA . LEU A 1 88 ? -5.442 -3.744 13.324 1.00 91.94 88 LEU A CA 1
ATOM 654 C C . LEU A 1 88 ? -5.366 -4.418 11.950 1.00 91.94 88 LEU A C 1
ATOM 656 O O . LEU A 1 88 ? -4.792 -3.849 11.022 1.00 91.94 88 LEU A O 1
ATOM 660 N N . ILE A 1 89 ? -5.983 -5.593 11.798 1.00 93.62 89 ILE A N 1
ATOM 661 C CA . ILE A 1 89 ? -6.006 -6.335 10.531 1.00 93.62 89 ILE A CA 1
ATOM 662 C C . ILE A 1 89 ? -6.741 -5.530 9.456 1.00 93.62 89 ILE A C 1
ATOM 664 O O . ILE A 1 89 ? -6.273 -5.460 8.323 1.00 93.62 89 ILE A O 1
ATOM 668 N N . GLY A 1 90 ? -7.854 -4.878 9.802 1.00 92.19 90 GLY A N 1
ATOM 669 C CA . GLY A 1 90 ? -8.617 -4.049 8.871 1.00 92.19 90 GLY A CA 1
ATOM 670 C C . GLY A 1 90 ? -7.797 -2.888 8.306 1.00 92.19 90 GLY A C 1
ATOM 671 O O . GLY A 1 90 ? -7.754 -2.701 7.090 1.00 92.19 90 GLY A O 1
ATOM 672 N N . VAL A 1 91 ? -7.097 -2.142 9.167 1.00 91.88 91 VAL A N 1
ATOM 673 C CA . VAL A 1 91 ? -6.216 -1.040 8.739 1.00 91.8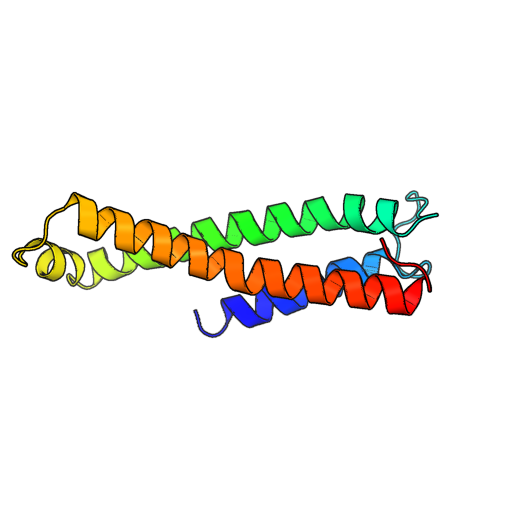8 91 VAL A CA 1
ATOM 674 C C . VAL A 1 91 ? -5.028 -1.566 7.936 1.00 91.88 91 VAL A C 1
ATOM 676 O O . VAL A 1 91 ? -4.690 -0.999 6.896 1.00 91.88 91 VAL A O 1
ATOM 679 N N . TRP A 1 92 ? -4.422 -2.668 8.381 1.00 92.00 92 TRP A N 1
ATOM 680 C CA . TRP A 1 92 ? -3.301 -3.291 7.688 1.00 92.00 92 TRP A CA 1
ATOM 681 C C . TRP A 1 92 ? -3.690 -3.743 6.276 1.00 92.00 92 TRP A C 1
ATOM 683 O O . TRP A 1 92 ? -3.034 -3.355 5.313 1.00 92.00 92 TRP A O 1
ATOM 693 N N . MET A 1 93 ? -4.797 -4.479 6.122 1.00 92.62 93 MET A N 1
ATOM 694 C CA . MET A 1 93 ? -5.281 -4.920 4.809 1.00 92.62 93 MET A CA 1
ATOM 695 C C . MET A 1 93 ? -5.650 -3.739 3.915 1.00 92.62 93 MET A C 1
ATOM 697 O O . MET A 1 93 ? -5.341 -3.748 2.725 1.00 92.62 93 MET A O 1
ATOM 701 N N . ALA A 1 94 ? -6.266 -2.701 4.479 1.00 91.44 94 ALA A N 1
ATOM 702 C CA . ALA A 1 94 ? -6.640 -1.516 3.724 1.00 91.44 94 ALA A CA 1
ATOM 703 C C . ALA A 1 94 ? -5.444 -0.759 3.124 1.00 91.44 94 ALA A C 1
ATOM 705 O O . ALA A 1 94 ? -5.594 -0.141 2.071 1.00 91.44 94 ALA A O 1
ATOM 706 N N . ALA A 1 95 ? -4.276 -0.805 3.768 1.00 91.75 95 ALA A N 1
ATOM 707 C CA . ALA A 1 95 ? -3.041 -0.249 3.221 1.00 91.75 95 ALA A CA 1
ATOM 708 C C . ALA A 1 95 ? -2.316 -1.246 2.302 1.00 91.75 95 ALA A C 1
ATOM 710 O O . ALA A 1 95 ? -1.838 -0.872 1.229 1.00 91.75 95 ALA A O 1
ATOM 711 N N . MET A 1 96 ? -2.250 -2.519 2.698 1.00 91.75 96 MET A N 1
ATOM 712 C CA . MET A 1 96 ? -1.473 -3.532 1.988 1.00 91.75 96 MET A CA 1
ATOM 713 C C . MET A 1 96 ? -2.080 -3.907 0.643 1.00 91.75 96 MET A C 1
A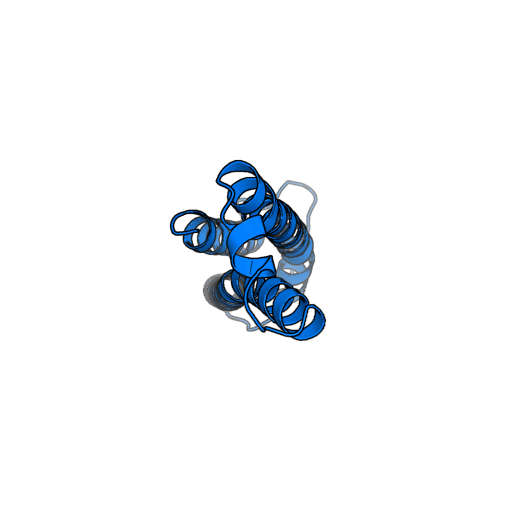TOM 715 O O . MET A 1 96 ? -1.350 -3.946 -0.337 1.00 91.75 96 MET A O 1
ATOM 719 N N . ILE A 1 97 ? -3.398 -4.110 0.551 1.00 93.62 97 ILE A N 1
ATOM 720 C CA . ILE A 1 97 ? -4.061 -4.515 -0.700 1.00 93.62 97 ILE A CA 1
ATOM 721 C C . ILE A 1 97 ? -3.750 -3.554 -1.867 1.00 93.62 97 ILE A C 1
ATOM 723 O O . ILE A 1 97 ? -3.237 -4.021 -2.886 1.00 93.62 97 ILE A O 1
ATOM 727 N N . PRO A 1 98 ? -3.999 -2.230 -1.768 1.00 93.44 98 PRO A N 1
ATOM 728 C CA . PRO A 1 98 ? -3.687 -1.315 -2.866 1.00 93.44 98 PRO A CA 1
ATOM 729 C C . PRO A 1 98 ? -2.182 -1.200 -3.123 1.00 93.44 98 PRO A C 1
ATOM 731 O O . PRO A 1 98 ? -1.778 -1.017 -4.268 1.00 93.44 98 PRO A O 1
ATOM 734 N N . THR A 1 99 ? -1.350 -1.355 -2.091 1.00 93.50 99 THR A N 1
ATOM 735 C CA . THR A 1 99 ? 0.110 -1.354 -2.244 1.00 93.50 99 THR A CA 1
ATOM 736 C C . THR A 1 99 ? 0.577 -2.569 -3.044 1.00 93.50 99 THR A C 1
ATOM 738 O O . THR A 1 99 ? 1.333 -2.414 -3.996 1.00 93.50 99 THR A O 1
ATOM 741 N N . THR A 1 100 ? 0.083 -3.770 -2.734 1.00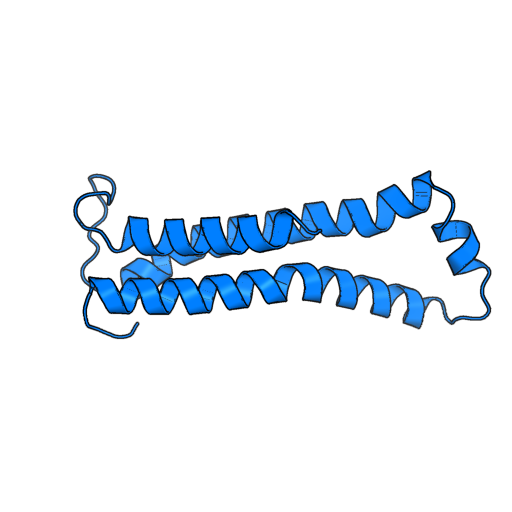 94.06 100 THR A N 1
ATOM 742 C CA . THR A 1 100 ? 0.390 -4.995 -3.484 1.00 94.06 100 THR A CA 1
ATOM 743 C C . THR A 1 100 ? -0.084 -4.893 -4.930 1.00 94.06 100 THR A C 1
ATOM 745 O O . THR A 1 100 ? 0.671 -5.227 -5.838 1.00 94.06 100 THR A O 1
ATOM 748 N N . ILE A 1 101 ? -1.295 -4.377 -5.163 1.00 95.12 101 ILE A N 1
ATOM 749 C CA . ILE A 1 101 ? -1.810 -4.147 -6.521 1.00 95.12 101 ILE A CA 1
ATOM 750 C C . ILE A 1 101 ? -0.923 -3.148 -7.274 1.00 95.12 101 ILE A C 1
ATOM 752 O O . ILE A 1 101 ? -0.580 -3.389 -8.428 1.00 95.12 101 ILE A O 1
ATOM 756 N N . GLY A 1 102 ? -0.517 -2.054 -6.626 1.00 94.31 102 GLY A N 1
ATOM 757 C CA . GLY A 1 102 ? 0.378 -1.059 -7.214 1.00 94.31 102 GLY A CA 1
ATOM 758 C C . GLY A 1 102 ? 1.769 -1.612 -7.529 1.00 94.31 102 GLY A C 1
ATOM 759 O O . GLY A 1 102 ? 2.315 -1.284 -8.574 1.00 94.31 102 GLY A O 1
ATOM 760 N N . ILE A 1 103 ? 2.319 -2.491 -6.685 1.00 93.50 103 ILE A N 1
ATOM 761 C CA . ILE A 1 103 ? 3.596 -3.174 -6.948 1.00 93.50 103 ILE A CA 1
ATOM 762 C C . ILE A 1 103 ? 3.466 -4.105 -8.157 1.00 93.50 103 ILE A C 1
ATOM 764 O O . ILE A 1 103 ? 4.299 -4.037 -9.051 1.00 93.50 103 ILE A O 1
ATOM 768 N N . LEU A 1 104 ? 2.415 -4.932 -8.219 1.00 94.31 104 LEU A N 1
ATOM 769 C CA . LEU A 1 104 ? 2.172 -5.831 -9.357 1.00 94.31 104 LEU A CA 1
ATOM 770 C C . LEU A 1 104 ? 1.929 -5.062 -10.664 1.00 94.31 104 LEU A C 1
ATOM 772 O O . LEU A 1 104 ? 2.392 -5.468 -11.727 1.00 94.31 104 LEU A O 1
ATOM 776 N N . GLY A 1 105 ? 1.214 -3.938 -10.593 1.00 93.94 105 GLY A N 1
ATOM 777 C CA . GLY A 1 105 ? 1.057 -3.030 -11.726 1.00 93.94 105 GLY A CA 1
ATOM 778 C C . GLY A 1 105 ? 2.395 -2.417 -12.136 1.00 93.94 105 GLY A C 1
ATOM 779 O O . GLY A 1 105 ? 2.748 -2.433 -13.309 1.00 93.94 105 GLY A O 1
ATOM 780 N N . GLY A 1 106 ? 3.173 -1.939 -11.166 1.00 91.69 106 GLY A N 1
ATOM 781 C CA . GLY A 1 106 ? 4.495 -1.362 -11.379 1.00 91.69 106 GLY A CA 1
ATOM 782 C C . GLY A 1 106 ? 5.479 -2.329 -12.036 1.00 91.69 106 GLY A C 1
ATOM 783 O O . GLY A 1 106 ? 6.127 -1.953 -13.008 1.00 91.69 106 GLY A O 1
ATOM 784 N N . THR A 1 107 ? 5.551 -3.584 -11.583 1.00 91.62 107 THR A N 1
ATOM 785 C CA . THR A 1 107 ? 6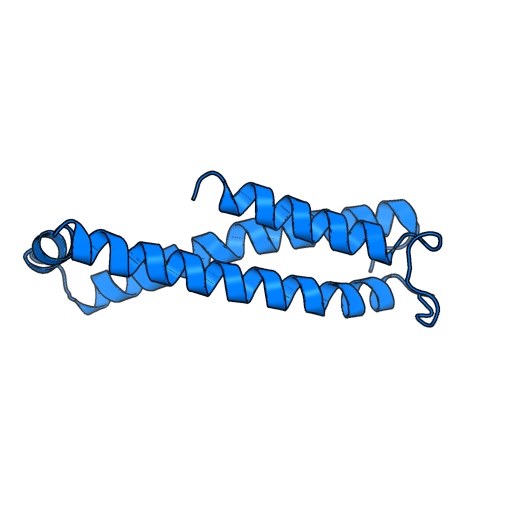.424 -4.601 -12.194 1.00 91.62 107 THR A CA 1
ATOM 786 C C . THR A 1 107 ? 6.044 -4.900 -13.639 1.00 91.62 107 THR A C 1
ATOM 788 O O . THR A 1 107 ? 6.925 -5.024 -14.489 1.00 91.62 107 THR A O 1
ATOM 791 N N . PHE A 1 108 ? 4.747 -4.940 -13.952 1.00 92.44 108 PHE A N 1
ATOM 792 C CA . PHE A 1 108 ? 4.276 -5.089 -15.327 1.00 92.44 108 PHE A CA 1
ATOM 793 C C . PHE A 1 108 ? 4.687 -3.905 -16.218 1.00 92.44 108 PHE A C 1
ATOM 795 O O . PHE A 1 108 ? 5.101 -4.104 -17.359 1.00 92.44 108 PHE A O 1
ATOM 802 N N . LEU A 1 109 ? 4.623 -2.675 -15.700 1.00 90.50 109 LEU A N 1
ATOM 803 C CA . LEU A 1 109 ? 5.052 -1.480 -16.435 1.00 90.50 109 LEU A CA 1
ATOM 804 C C . LEU A 1 109 ? 6.566 -1.464 -16.691 1.00 90.50 109 LEU A C 1
ATOM 806 O O . LEU A 1 109 ? 6.990 -1.106 -17.789 1.00 90.50 109 LEU A O 1
ATOM 810 N N . ILE A 1 110 ? 7.370 -1.897 -15.715 1.00 90.00 110 ILE A N 1
ATOM 811 C CA . ILE A 1 110 ? 8.824 -2.056 -15.883 1.00 90.00 110 ILE A CA 1
ATOM 812 C C . ILE A 1 110 ? 9.108 -3.063 -17.000 1.00 90.00 110 ILE A C 1
ATOM 814 O O . ILE A 1 110 ? 9.881 -2.769 -17.912 1.00 90.00 110 ILE A O 1
ATOM 818 N N . HIS A 1 111 ? 8.426 -4.213 -16.978 1.00 89.75 111 HIS A N 1
ATOM 819 C CA . HIS A 1 111 ? 8.560 -5.223 -18.023 1.00 89.75 111 HIS A CA 1
ATOM 820 C C . HIS A 1 111 ? 8.194 -4.675 -19.409 1.00 89.75 111 HIS A C 1
ATOM 822 O O . HIS A 1 111 ? 8.909 -4.915 -20.380 1.00 89.75 111 HIS A O 1
ATOM 828 N N . GLN A 1 112 ? 7.119 -3.888 -19.507 1.00 88.94 112 GLN A N 1
ATOM 829 C CA . GLN A 1 112 ? 6.695 -3.292 -20.773 1.00 88.94 112 GLN A CA 1
ATOM 830 C C . GLN A 1 112 ? 7.750 -2.343 -21.367 1.00 88.94 112 GLN A C 1
ATOM 832 O O . GLN A 1 112 ? 7.871 -2.265 -22.589 1.00 88.94 112 GLN A O 1
ATOM 837 N N . GLN A 1 113 ? 8.501 -1.621 -20.532 1.00 85.62 113 GLN A N 1
ATOM 838 C CA . GLN A 1 113 ? 9.522 -0.679 -20.999 1.00 85.62 113 GLN A CA 1
ATOM 839 C C . GLN A 1 113 ? 10.879 -1.327 -21.272 1.00 85.62 113 GLN A C 1
ATOM 841 O O . GLN A 1 113 ? 11.530 -0.973 -22.253 1.00 85.62 113 GLN A O 1
ATOM 846 N N . MET A 1 114 ? 11.313 -2.253 -20.417 1.00 85.25 114 MET A N 1
ATOM 847 C CA . MET A 1 114 ? 12.654 -2.843 -20.490 1.00 85.25 114 MET A CA 1
ATOM 848 C C . MET A 1 114 ? 12.693 -4.182 -21.231 1.00 85.25 114 MET A C 1
ATOM 850 O O . MET A 1 114 ? 13.771 -4.651 -21.578 1.00 85.25 114 MET A O 1
ATOM 854 N N . GLY A 1 115 ? 11.540 -4.805 -21.494 1.00 85.31 115 GLY A N 1
ATOM 855 C CA . GLY A 1 115 ? 11.439 -6.086 -22.202 1.00 85.31 115 GLY A CA 1
ATOM 856 C C . GLY A 1 115 ? 11.877 -7.306 -21.384 1.00 85.31 115 GLY A C 1
ATOM 857 O O . GLY A 1 115 ? 11.742 -8.435 -21.848 1.00 85.31 115 GLY A O 1
ATOM 858 N N . GLU A 1 116 ? 12.345 -7.101 -20.155 1.00 85.81 116 GLU A N 1
ATOM 859 C CA . GLU A 1 116 ? 12.805 -8.142 -19.238 1.00 85.81 116 GLU A CA 1
ATOM 860 C C . GLU A 1 116 ? 11.973 -8.125 -17.956 1.00 85.81 116 GLU A C 1
ATOM 862 O O . GLU A 1 116 ? 11.412 -7.094 -17.578 1.00 85.81 116 GLU A O 1
ATOM 867 N N . TRP A 1 117 ? 11.820 -9.285 -17.321 1.00 81.88 117 TRP A N 1
ATOM 868 C CA . TRP A 1 117 ? 11.151 -9.365 -16.026 1.00 81.88 117 TRP A CA 1
ATOM 869 C C . TRP A 1 117 ? 12.154 -9.042 -14.919 1.00 81.88 117 TRP A C 1
ATOM 871 O O . TRP A 1 117 ? 13.269 -9.566 -14.963 1.00 81.88 117 TRP A O 1
ATOM 881 N N . PRO A 1 118 ? 11.777 -8.190 -13.955 1.00 71.81 118 PRO A N 1
ATOM 882 C CA . PRO A 1 118 ? 12.578 -7.980 -12.763 1.00 71.81 118 PRO A CA 1
ATOM 883 C C . PRO A 1 118 ? 12.500 -9.157 -11.780 1.00 71.81 118 PRO A C 1
ATOM 885 O O . PRO A 1 118 ? 11.491 -9.904 -11.805 1.00 71.81 118 PRO A O 1
#

pLDDT: mean 88.03, std 7.14, range [58.62, 95.12]

Secondary structure (DSSP, 8-state):
-TTHHHHHHHHHHHHHH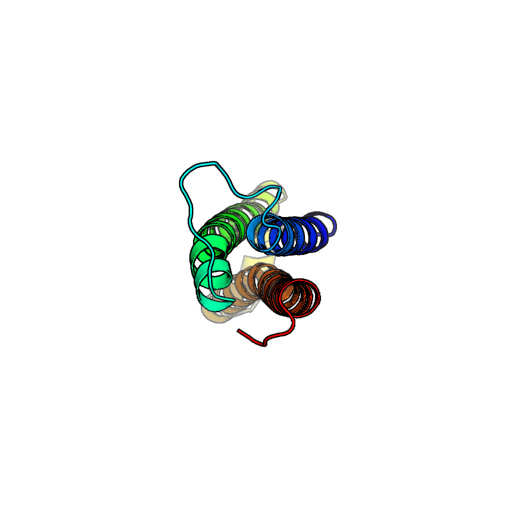HHH-TTTS-TT----SHHHHHHHHHHHHHHHHHHHHHHHHHIIIIIHHHHSHHHHHTTSSS-HHHHHHHHHHHHHHHHHHHHHHHHHHHHHHHHHHHSS--